Protein AF-A0A7K0ZHZ7-F1 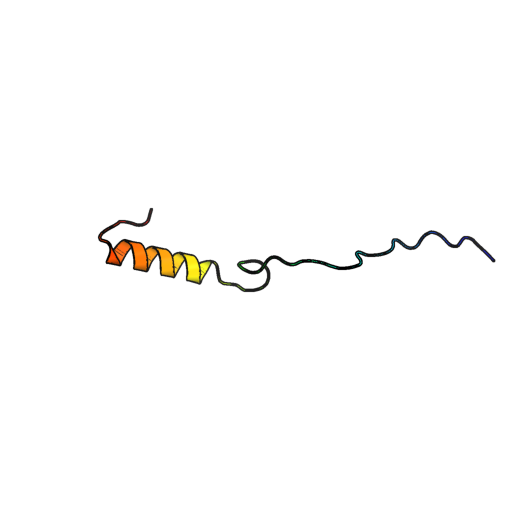(afdb_monomer_lite)

Radius of gyration: 22.78 Å; chains: 1; bounding box: 24×13×74 Å

Structure (mmCIF, N/CA/C/O backbone):
data_AF-A0A7K0ZHZ7-F1
#
_entry.id   AF-A0A7K0ZHZ7-F1
#
loop_
_atom_site.group_PDB
_atom_site.id
_atom_site.type_symbol
_atom_site.label_atom_id
_atom_site.label_alt_id
_atom_site.label_comp_id
_atom_site.label_asym_id
_atom_site.label_entity_id
_atom_site.label_seq_id
_atom_site.pdbx_PDB_ins_code
_atom_site.Cartn_x
_atom_site.Cartn_y
_atom_site.Cartn_z
_atom_site.occupancy
_atom_site.B_iso_or_equiv
_atom_site.auth_seq_id
_atom_site.auth_comp_id
_atom_site.auth_asym_id
_atom_site.auth_atom_id
_atom_site.pdbx_PDB_model_num
ATOM 1 N N . MET A 1 1 ? -9.180 2.188 50.819 1.00 56.59 1 MET A N 1
ATOM 2 C CA . MET A 1 1 ? -8.836 1.446 49.589 1.00 56.59 1 MET A CA 1
ATOM 3 C C . MET A 1 1 ? -7.538 2.033 49.057 1.00 56.59 1 MET A C 1
ATOM 5 O O . MET A 1 1 ? -7.468 3.257 49.027 1.00 56.59 1 MET A O 1
ATOM 9 N N . PRO A 1 2 ? -6.512 1.212 48.783 1.00 54.72 2 PRO A N 1
ATOM 10 C CA . PRO A 1 2 ? -5.174 1.672 48.418 1.00 54.72 2 PRO A CA 1
ATOM 11 C C . PRO A 1 2 ? 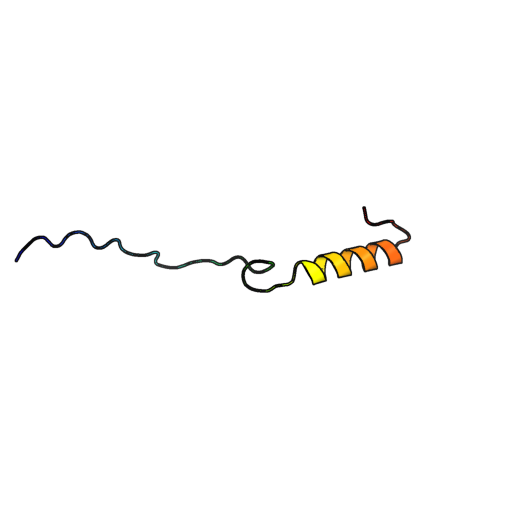-5.130 2.220 46.985 1.00 54.72 2 PRO A C 1
ATOM 13 O O . PRO A 1 2 ? -6.035 1.953 46.196 1.00 54.72 2 PRO A O 1
ATOM 16 N N . ASP A 1 3 ? -4.075 2.988 46.709 1.00 63.56 3 ASP A N 1
ATOM 17 C CA . ASP A 1 3 ? -3.730 3.682 45.465 1.00 63.56 3 ASP A C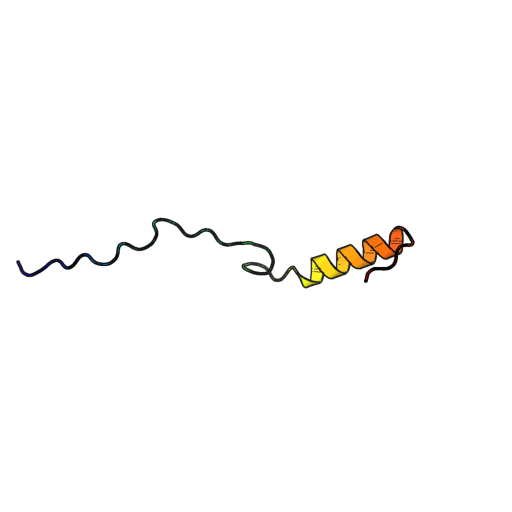A 1
ATOM 18 C C . ASP A 1 3 ? -4.257 3.022 44.185 1.00 63.56 3 ASP A C 1
ATOM 20 O O . ASP A 1 3 ? -3.683 2.076 43.643 1.00 63.56 3 ASP A O 1
ATOM 24 N N . SER A 1 4 ? -5.329 3.591 43.638 1.00 60.41 4 SER A N 1
ATOM 25 C CA . SER A 1 4 ? -5.717 3.384 42.249 1.00 60.41 4 SER A CA 1
ATOM 26 C C . SER A 1 4 ? -4.767 4.189 41.364 1.00 60.41 4 SER A C 1
ATOM 28 O O . SER A 1 4 ? -5.101 5.281 40.904 1.00 60.41 4 SER A O 1
ATOM 30 N N . GLY A 1 5 ? -3.550 3.670 41.176 1.00 59.66 5 GLY A N 1
ATOM 31 C CA . GLY A 1 5 ? -2.649 4.146 40.135 1.00 59.66 5 GLY A CA 1
ATOM 32 C C . GLY A 1 5 ? -3.411 4.172 38.814 1.00 59.66 5 GLY A C 1
ATOM 33 O O . GLY A 1 5 ? -4.090 3.201 38.477 1.00 59.66 5 GLY A O 1
ATOM 34 N N . LEU A 1 6 ? -3.363 5.303 38.107 1.00 62.53 6 LEU A N 1
ATOM 35 C CA . LEU A 1 6 ? -3.950 5.441 36.777 1.00 62.53 6 LEU A CA 1
ATOM 36 C C . LEU A 1 6 ? -3.338 4.364 35.877 1.00 62.53 6 LEU A C 1
ATOM 38 O O . LEU A 1 6 ? -2.239 4.532 35.353 1.00 62.53 6 LEU A O 1
ATOM 42 N N . ALA A 1 7 ? -4.039 3.241 35.722 1.00 66.75 7 ALA A N 1
ATOM 43 C CA . ALA A 1 7 ? -3.757 2.296 34.661 1.00 66.75 7 ALA A CA 1
ATOM 44 C C . ALA A 1 7 ? -3.770 3.104 33.362 1.00 66.75 7 ALA A C 1
ATOM 46 O O . ALA A 1 7 ? -4.740 3.822 33.104 1.00 66.75 7 ALA A O 1
ATOM 47 N N . ALA A 1 8 ? -2.677 3.052 32.597 1.00 70.56 8 ALA A N 1
ATOM 48 C CA . ALA A 1 8 ? -2.584 3.769 31.336 1.00 70.56 8 ALA A CA 1
ATOM 49 C C . ALA A 1 8 ? -3.773 3.343 30.468 1.00 70.56 8 ALA A C 1
ATOM 51 O O . ALA A 1 8 ? -3.854 2.192 30.037 1.00 70.5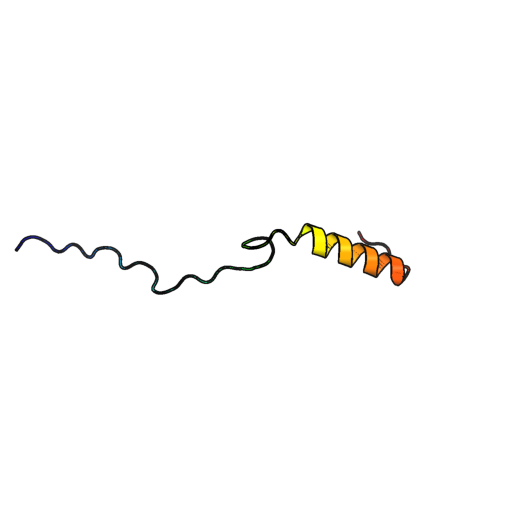6 8 ALA A O 1
ATOM 52 N N . GLN A 1 9 ? -4.737 4.248 30.283 1.00 80.69 9 GLN A N 1
ATOM 53 C CA . GLN A 1 9 ? -5.869 3.982 29.410 1.00 80.69 9 GLN A CA 1
ATOM 54 C C . GLN A 1 9 ? -5.302 3.864 28.000 1.00 80.69 9 GLN A C 1
ATOM 56 O O . GLN A 1 9 ? -4.722 4.814 27.473 1.00 80.69 9 GLN A O 1
ATOM 61 N N . GLY A 1 10 ? -5.392 2.656 27.443 1.00 88.06 10 GLY A N 1
ATOM 62 C CA . GLY A 1 10 ? -4.934 2.372 26.092 1.00 88.06 10 GLY A CA 1
ATOM 63 C C . GLY A 1 10 ? -5.665 3.230 25.055 1.00 88.06 10 GLY A C 1
ATOM 64 O O . GLY A 1 10 ? -6.677 3.867 25.365 1.00 88.06 10 GLY A O 1
ATOM 65 N N . PRO A 1 11 ? -5.165 3.256 23.810 1.00 92.62 11 PRO A N 1
ATOM 66 C CA . PRO A 1 11 ? -5.809 4.023 22.758 1.00 92.62 11 PRO A CA 1
ATOM 67 C C . PRO A 1 11 ? -7.239 3.518 22.536 1.00 92.62 11 PRO A C 1
ATOM 69 O O . PRO A 1 11 ? -7.479 2.314 22.456 1.00 92.62 11 PRO A O 1
ATOM 72 N N . ALA A 1 12 ? -8.190 4.446 22.408 1.00 93.75 12 ALA A N 1
ATOM 73 C CA . ALA A 1 12 ? -9.592 4.113 22.145 1.00 93.75 12 ALA A CA 1
ATOM 74 C C . ALA A 1 12 ? -9.798 3.465 20.762 1.00 93.75 12 ALA A C 1
ATOM 76 O O . ALA A 1 12 ? -10.761 2.730 20.558 1.00 93.75 12 ALA A O 1
ATOM 77 N N . ALA A 1 13 ? -8.891 3.733 19.819 1.00 95.69 13 ALA A N 1
ATOM 78 C CA . ALA A 1 13 ? -8.818 3.083 18.519 1.00 95.69 13 ALA A CA 1
ATOM 79 C C . ALA A 1 13 ? -7.384 3.141 17.977 1.00 95.69 13 ALA A C 1
ATOM 81 O O . ALA A 1 13 ? -6.610 4.028 18.339 1.00 95.69 13 ALA A O 1
ATOM 82 N N . VAL A 1 14 ? -7.057 2.215 17.076 1.00 94.69 14 VAL A N 1
ATOM 83 C CA . VAL A 1 14 ? -5.792 2.196 16.334 1.00 94.69 14 VAL A CA 1
ATOM 84 C C . VAL A 1 14 ? -6.120 2.135 14.848 1.00 94.69 14 VAL A C 1
ATOM 86 O O . VAL A 1 14 ? -6.867 1.257 14.417 1.00 94.69 14 VAL A O 1
ATOM 89 N N . LEU A 1 15 ? -5.582 3.081 14.080 1.00 97.56 15 LEU A N 1
ATOM 90 C CA . LEU A 1 15 ? -5.664 3.069 12.626 1.00 97.56 15 LEU A CA 1
ATOM 91 C C . LEU A 1 15 ? -4.402 2.417 12.073 1.00 97.56 15 LEU A C 1
ATOM 93 O O . LEU A 1 15 ? -3.293 2.813 12.427 1.00 97.56 15 LEU A O 1
ATOM 97 N N . PHE A 1 16 ? -4.595 1.440 11.200 1.00 97.62 16 PHE A N 1
ATOM 98 C CA . PHE A 1 16 ? -3.512 0.787 10.488 1.00 97.62 16 PHE A CA 1
ATOM 99 C C . PHE A 1 16 ? -3.479 1.292 9.056 1.00 97.62 16 PHE A C 1
ATOM 101 O O . PHE A 1 16 ? -4.517 1.419 8.403 1.00 97.62 16 PHE A O 1
ATOM 108 N N . ASP A 1 17 ? -2.269 1.560 8.589 1.00 97.12 17 ASP A N 1
ATOM 109 C CA . ASP A 1 17 ? -1.993 1.695 7.169 1.00 97.12 17 ASP A CA 1
ATOM 110 C C . ASP A 1 17 ? -2.250 0.356 6.445 1.00 97.12 17 ASP A C 1
ATOM 112 O O . ASP A 1 17 ? -2.285 -0.704 7.073 1.00 97.12 17 ASP A O 1
ATOM 116 N N . LYS A 1 18 ? -2.498 0.386 5.133 1.00 97.31 18 LYS A N 1
ATOM 117 C CA . LYS A 1 18 ? -2.952 -0.790 4.379 1.00 97.31 18 LYS A CA 1
ATOM 118 C C . LYS A 1 18 ? -1.812 -1.497 3.661 1.00 97.31 18 LYS A C 1
ATOM 120 O O . LYS A 1 18 ? -1.533 -2.659 3.954 1.00 97.31 18 LYS A O 1
ATOM 125 N N . ASP A 1 19 ? -1.256 -0.838 2.657 1.00 98.00 19 ASP A N 1
ATOM 126 C CA . ASP A 1 19 ? -0.323 -1.427 1.704 1.00 98.00 19 ASP A CA 1
ATOM 127 C C . ASP A 1 19 ? 1.070 -1.482 2.340 1.00 98.00 19 ASP A C 1
ATOM 129 O O . ASP A 1 19 ? 1.504 -0.533 2.977 1.00 98.00 19 ASP A O 1
ATOM 133 N N . GLY A 1 20 ? 1.705 -2.651 2.323 1.00 96.50 20 GLY A N 1
ATOM 134 C CA . GLY A 1 20 ? 2.972 -2.882 3.027 1.00 96.50 20 GLY A CA 1
ATOM 135 C C . GLY A 1 20 ? 2.855 -3.018 4.554 1.00 96.50 20 GLY A C 1
ATOM 136 O O . GLY A 1 20 ? 3.767 -3.557 5.179 1.00 96.50 20 GLY A O 1
ATOM 137 N N . THR A 1 21 ? 1.730 -2.611 5.152 1.00 97.00 21 THR A N 1
ATOM 138 C CA . THR A 1 21 ? 1.460 -2.753 6.595 1.00 97.00 21 THR A CA 1
ATOM 139 C C . THR A 1 21 ? 0.542 -3.940 6.907 1.00 97.00 21 THR A C 1
ATOM 141 O O . THR A 1 21 ? 0.941 -4.870 7.606 1.00 97.00 21 THR A O 1
ATOM 144 N N . LEU A 1 22 ? -0.700 -3.925 6.409 1.00 98.19 22 LEU A N 1
ATOM 145 C CA . LEU A 1 22 ? -1.671 -5.008 6.619 1.00 98.19 22 LEU A CA 1
ATOM 146 C C . LEU A 1 22 ? -1.656 -6.032 5.486 1.00 98.19 22 LEU A C 1
ATOM 148 O O . LEU A 1 22 ? -1.960 -7.203 5.706 1.00 98.19 22 LEU A O 1
ATOM 152 N N . VAL A 1 23 ? -1.352 -5.584 4.269 1.00 98.12 23 VAL A N 1
ATOM 153 C CA . VAL A 1 23 ? -1.361 -6.416 3.069 1.00 98.12 23 VAL A CA 1
ATOM 154 C C . VAL A 1 23 ? -0.039 -6.242 2.335 1.00 98.12 23 VAL A C 1
ATOM 156 O O . VAL A 1 23 ? 0.351 -5.121 2.023 1.00 98.12 23 VAL A O 1
ATOM 159 N N . ASP A 1 24 ? 0.636 -7.349 2.028 1.00 98.19 24 ASP A N 1
ATOM 160 C CA . ASP A 1 24 ? 1.851 -7.348 1.206 1.00 98.19 24 ASP A CA 1
ATOM 161 C C . ASP A 1 24 ? 1.491 -7.114 -0.268 1.00 98.19 24 ASP A C 1
ATOM 163 O O . ASP A 1 24 ? 1.240 -8.043 -1.035 1.00 98.19 24 ASP A O 1
ATOM 167 N N . THR A 1 25 ? 1.393 -5.844 -0.643 1.00 98.31 25 THR A N 1
ATOM 168 C CA . THR A 1 25 ? 1.003 -5.386 -1.984 1.00 98.31 25 THR A CA 1
ATOM 169 C C . THR A 1 25 ? 2.077 -4.557 -2.671 1.00 98.31 25 THR A C 1
ATOM 171 O O . THR A 1 25 ? 1.957 -4.299 -3.867 1.00 98.31 25 THR A O 1
ATOM 174 N N . GLU A 1 26 ? 3.145 -4.177 -1.973 1.00 98.25 26 GLU A N 1
ATOM 175 C CA . GLU A 1 26 ? 4.219 -3.334 -2.517 1.00 98.25 26 GLU A CA 1
ATOM 176 C C . GLU A 1 26 ? 4.830 -3.935 -3.789 1.00 98.25 26 GLU A C 1
ATOM 178 O O . GLU A 1 26 ? 5.019 -3.263 -4.804 1.00 98.25 26 GLU A O 1
ATOM 183 N N . HIS A 1 27 ? 5.053 -5.250 -3.788 1.00 97.62 27 HIS A N 1
ATOM 184 C CA . HIS A 1 27 ? 5.577 -5.956 -4.954 1.00 97.62 27 HIS A CA 1
ATOM 185 C C . HIS A 1 27 ? 4.605 -5.936 -6.150 1.00 97.62 27 HIS A C 1
ATOM 187 O O . HIS A 1 27 ? 5.044 -5.895 -7.303 1.00 97.62 27 HIS A O 1
ATOM 193 N N . LEU A 1 28 ? 3.293 -5.937 -5.892 1.00 98.31 28 LEU A N 1
ATOM 194 C CA . LEU A 1 28 ? 2.260 -5.854 -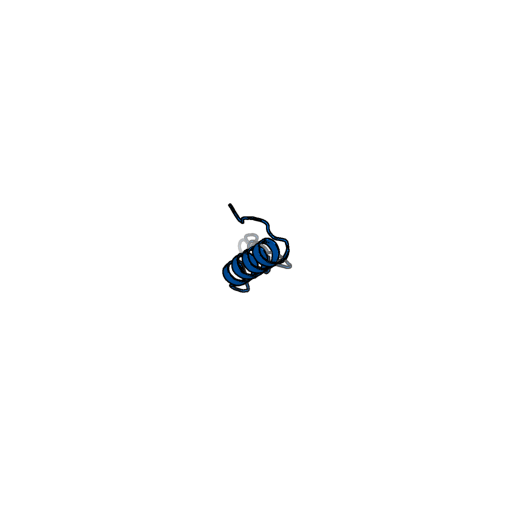6.926 1.00 98.31 28 LEU A CA 1
ATOM 195 C C . LEU A 1 28 ? 2.210 -4.456 -7.538 1.00 98.31 28 LEU A C 1
ATOM 197 O O . LEU A 1 28 ? 2.109 -4.338 -8.759 1.00 98.31 28 LEU A O 1
ATOM 201 N N . TRP A 1 29 ? 2.331 -3.412 -6.716 1.00 97.88 29 TRP A N 1
ATOM 202 C CA . TRP A 1 29 ? 2.413 -2.031 -7.190 1.00 97.88 29 TRP A CA 1
ATOM 203 C C . TRP A 1 29 ? 3.625 -1.828 -8.096 1.00 97.88 29 TRP A C 1
ATOM 205 O O . TRP A 1 29 ? 3.471 -1.429 -9.249 1.00 97.88 29 TRP A O 1
ATOM 215 N N . LEU A 1 30 ? 4.803 -2.255 -7.643 1.00 97.31 30 LEU A N 1
ATOM 216 C CA . LEU A 1 30 ? 6.036 -2.253 -8.434 1.00 97.31 30 LEU A CA 1
ATOM 217 C C . LEU A 1 30 ? 5.903 -3.013 -9.763 1.00 97.31 30 LEU A C 1
ATOM 219 O O . LEU A 1 30 ? 6.475 -2.619 -10.780 1.00 97.31 30 LEU A O 1
ATOM 223 N N . HIS A 1 31 ? 5.175 -4.131 -9.784 1.00 97.88 31 HIS A N 1
ATOM 224 C CA . HIS A 1 31 ? 4.918 -4.863 -11.022 1.00 97.88 31 HIS A CA 1
ATOM 225 C C . HIS A 1 31 ? 3.975 -4.094 -11.959 1.00 97.88 31 HIS A C 1
ATOM 227 O O . HIS A 1 31 ? 4.256 -3.971 -13.152 1.00 97.88 31 HIS A O 1
ATOM 233 N N . ALA A 1 32 ? 2.886 -3.543 -11.423 1.00 98.00 32 ALA A N 1
ATOM 234 C CA . ALA A 1 32 ? 1.918 -2.768 -12.188 1.00 98.00 32 ALA A CA 1
ATOM 235 C C . ALA A 1 32 ? 2.543 -1.507 -12.807 1.00 98.00 32 ALA A C 1
ATOM 237 O O . ALA A 1 32 ? 2.267 -1.185 -13.965 1.00 98.00 32 ALA A O 1
ATOM 238 N N . GLU A 1 33 ? 3.421 -0.822 -12.076 1.00 97.50 33 GLU A N 1
ATOM 239 C CA . GLU A 1 33 ? 4.159 0.338 -12.576 1.00 97.50 33 GLU A CA 1
ATOM 240 C C . GLU A 1 33 ? 5.065 -0.021 -13.754 1.00 97.50 33 GLU A C 1
ATOM 242 O O . GLU A 1 33 ? 5.014 0.642 -14.792 1.00 97.50 33 GLU A O 1
ATOM 247 N N . ARG A 1 34 ? 5.844 -1.106 -13.637 1.00 97.31 34 ARG A N 1
ATOM 248 C CA . ARG A 1 34 ? 6.706 -1.586 -14.729 1.00 97.31 34 ARG A CA 1
ATOM 249 C C . ARG A 1 34 ? 5.901 -1.904 -15.982 1.00 97.31 34 ARG A C 1
ATOM 251 O O . ARG A 1 34 ? 6.211 -1.379 -17.048 1.00 97.31 34 ARG A O 1
ATOM 258 N N . LEU A 1 35 ? 4.819 -2.672 -15.839 1.00 97.81 35 LEU A N 1
ATOM 259 C CA . LEU A 1 35 ? 3.925 -2.995 -16.955 1.00 97.81 35 LEU A CA 1
ATOM 260 C C . LEU A 1 35 ? 3.326 -1.742 -17.598 1.00 97.81 35 LEU A C 1
ATOM 262 O O . LEU A 1 35 ? 3.107 -1.697 -18.808 1.00 97.81 35 LEU A O 1
ATOM 266 N N . THR A 1 36 ? 3.028 -0.724 -16.794 1.00 97.69 36 THR A N 1
ATOM 267 C CA . THR A 1 36 ? 2.488 0.540 -17.295 1.00 97.69 36 THR A CA 1
ATOM 268 C C . THR A 1 36 ? 3.531 1.279 -18.123 1.00 97.69 36 THR A C 1
ATOM 270 O O . THR A 1 36 ? 3.218 1.697 -19.236 1.00 97.69 36 THR A O 1
ATOM 273 N N . MET A 1 37 ? 4.768 1.381 -17.630 1.00 98.06 37 MET A N 1
ATOM 274 C CA . MET A 1 37 ? 5.867 2.028 -18.353 1.00 98.06 37 MET A CA 1
ATOM 275 C C . MET A 1 37 ? 6.188 1.314 -19.669 1.00 98.06 37 MET A C 1
ATOM 277 O O . MET A 1 37 ? 6.255 1.967 -20.709 1.00 98.06 37 MET A O 1
ATOM 281 N N . GLU A 1 38 ? 6.273 -0.018 -19.656 1.00 97.50 38 GLU A N 1
ATOM 282 C CA . GLU A 1 38 ? 6.488 -0.823 -20.865 1.00 97.50 38 GLU A CA 1
ATOM 283 C C . GLU A 1 38 ? 5.413 -0.557 -21.930 1.00 97.50 38 GLU A C 1
ATOM 285 O O . GLU A 1 38 ? 5.724 -0.368 -23.107 1.00 97.50 38 GLU A O 1
ATOM 290 N N . ARG A 1 39 ? 4.138 -0.482 -21.524 1.00 97.75 39 ARG A N 1
ATOM 291 C CA . ARG A 1 39 ? 3.010 -0.246 -22.443 1.00 97.75 39 ARG A CA 1
ATOM 292 C C . ARG A 1 39 ? 3.033 1.129 -23.097 1.00 97.75 39 ARG A C 1
ATOM 294 O O . ARG A 1 39 ? 2.555 1.260 -24.220 1.00 97.75 39 ARG A O 1
ATOM 301 N N . ILE A 1 40 ? 3.555 2.141 -22.410 1.00 97.56 40 ILE A N 1
ATOM 302 C CA . ILE A 1 40 ? 3.637 3.509 -22.939 1.00 97.56 40 ILE A CA 1
ATOM 303 C C . ILE A 1 40 ? 4.978 3.797 -23.629 1.00 97.56 40 ILE A C 1
ATOM 305 O O . ILE A 1 40 ? 5.245 4.941 -23.987 1.00 97.56 40 ILE A O 1
ATOM 309 N N . GLY A 1 41 ? 5.819 2.773 -23.834 1.00 97.31 41 GLY A N 1
ATOM 310 C CA . GLY A 1 41 ? 7.138 2.909 -24.458 1.00 97.31 41 GLY A CA 1
ATOM 311 C C . GLY A 1 41 ? 8.175 3.610 -23.574 1.00 97.31 41 GLY A C 1
ATOM 312 O O . GLY A 1 41 ? 9.193 4.077 -24.081 1.00 97.31 41 GLY A O 1
ATOM 313 N N . GLY A 1 42 ? 7.910 3.712 -22.271 1.00 94.25 42 GLY A N 1
ATOM 314 C CA . GLY A 1 42 ? 8.818 4.274 -21.279 1.00 94.25 42 GLY A CA 1
ATOM 315 C C . GLY A 1 42 ? 9.706 3.210 -20.633 1.00 94.25 42 GLY A C 1
ATOM 316 O O . GLY A 1 42 ? 9.434 2.012 -20.689 1.00 94.25 42 GLY A O 1
ATOM 317 N N . THR A 1 43 ? 10.769 3.660 -19.974 1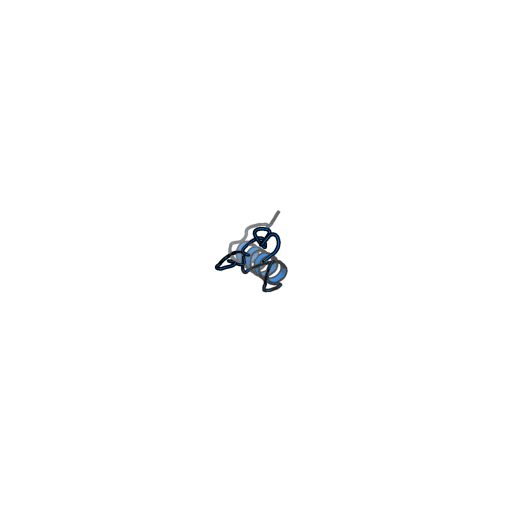.00 89.31 43 THR A N 1
ATOM 318 C CA . THR A 1 43 ? 11.622 2.826 -19.117 1.00 89.31 43 THR A CA 1
ATOM 319 C C . THR A 1 43 ? 11.352 3.145 -17.652 1.00 89.31 43 THR A C 1
ATOM 321 O O . THR A 1 43 ? 11.303 4.315 -17.283 1.00 89.31 43 THR A O 1
ATOM 324 N N . TRP A 1 44 ? 11.202 2.114 -16.822 1.00 90.62 44 TRP A N 1
ATOM 325 C CA . TRP A 1 44 ? 11.056 2.242 -15.369 1.00 90.62 44 TRP A CA 1
ATOM 326 C C . TRP A 1 44 ? 12.454 2.198 -14.721 1.00 90.62 44 TRP A C 1
ATOM 328 O O . TRP A 1 44 ? 13.165 1.207 -14.909 1.00 90.62 44 TRP A O 1
ATOM 338 N N . THR A 1 45 ? 12.867 3.265 -14.025 1.00 80.12 45 THR A N 1
ATOM 339 C CA . THR A 1 45 ? 14.190 3.415 -13.372 1.00 80.12 45 THR A CA 1
ATOM 340 C C . THR A 1 45 ? 14.059 3.714 -11.895 1.00 80.12 45 THR A C 1
ATOM 342 O O . THR A 1 45 ? 13.221 4.590 -11.585 1.00 80.12 45 THR A O 1
#

Sequence (45 aa):
MPDSGLAAQGPAAVLFDKDGTLVDTEHLWLHAERLTMERIGGTWT

Secondary structure (DSSP, 8-state):
-----------S------BTTTB--HHHHHHHHHHHHHHTT----

pLDDT: mean 89.61, std 13.67, range [54.72, 98.31]

Foldseek 3Di:
DDDPDPPPDDDPDDDFDPDPTVDPCPVVVVVVVCVVQVVVVHHDD